Protein AF-A0A935MR66-F1 (afdb_monomer_lite)

pLDDT: mean 88.71, std 9.66, range [46.5, 97.19]

Radius of gyration: 17.12 Å; chains: 1; bounding box: 43×24×44 Å

Secondary structure (DSSP, 8-state):
---HHHHHHHHHHHHHHHHHHHHHHS-TTTTTSS----HHHHHHSSPPHHHHHHHHHHHHHTT-HHHHHHH-TTHHHHHHHHHHHHHHHHHHHHHHHHT-

Foldseek 3Di:
DDPPPLVVLVVVLVVVVVVLVVLVVDDLCNLVDDDPPDPCCVVVVDDDQVSLLVSLLSCVSVVNNVSSCVSHVCNVVVVVVCCVVVVVVNVVSVVVNVVD

Sequence (100 aa):
MIKKPYVFSTIKLAGFSILIITLMLLPADFFDTGTPICLFTRLSGYSCYGCGMTRAIMHLLHFNFSTAWNFNKLSFIVFPLLVYVFGSWFFKELKLIRSN

Structure (mmCIF, N/CA/C/O backbone):
data_AF-A0A935MR66-F1
#
_entry.id   AF-A0A935MR66-F1
#
loop_
_atom_site.group_PDB
_atom_site.id
_atom_site.type_symbol
_atom_site.label_atom_id
_atom_site.label_alt_id
_atom_site.label_comp_id
_atom_site.label_asym_id
_atom_site.label_entity_id
_atom_site.label_seq_id
_atom_site.pdbx_PDB_ins_code
_atom_site.Cartn_x
_atom_site.Cartn_y
_atom_site.Cartn_z
_atom_site.occupancy
_atom_site.B_iso_or_equiv
_atom_site.auth_seq_id
_atom_site.auth_comp_id
_atom_site.auth_asym_id
_atom_site.auth_atom_id
_atom_site.pdbx_PDB_model_num
ATOM 1 N N . MET A 1 1 ? -21.922 12.689 30.089 1.00 46.50 1 MET A N 1
ATOM 2 C CA . MET A 1 1 ? -21.150 11.425 30.068 1.00 46.50 1 MET A CA 1
ATOM 3 C C . MET A 1 1 ? -20.660 11.178 28.652 1.00 46.50 1 MET A C 1
ATOM 5 O O . MET A 1 1 ? -21.479 11.043 27.753 1.00 46.50 1 MET A O 1
ATOM 9 N N . ILE A 1 2 ? -19.349 11.243 28.415 1.00 54.53 2 ILE A N 1
ATOM 10 C CA . ILE A 1 2 ? -18.813 11.284 27.053 1.00 54.53 2 ILE A CA 1
ATOM 11 C C . ILE A 1 2 ? -18.634 9.859 26.523 1.00 54.53 2 ILE A C 1
ATOM 13 O O . ILE A 1 2 ? -17.704 9.155 26.901 1.00 54.53 2 ILE A O 1
ATOM 17 N N . LYS A 1 3 ? -19.502 9.491 25.586 1.00 56.53 3 LYS A N 1
ATOM 18 C CA . LYS A 1 3 ? -19.493 8.320 24.693 1.00 56.53 3 LYS A CA 1
ATOM 19 C C . LYS A 1 3 ? -18.264 8.285 23.729 1.00 56.53 3 LYS A C 1
ATOM 21 O O . LYS A 1 3 ? -18.320 7.807 22.603 1.00 56.53 3 LYS A O 1
ATOM 26 N N . LYS A 1 4 ? -17.127 8.831 24.179 1.00 60.38 4 LYS A N 1
ATOM 27 C CA . LYS A 1 4 ? -15.912 9.192 23.422 1.00 60.38 4 LYS A CA 1
ATOM 28 C C . LYS A 1 4 ? -15.220 8.045 22.652 1.00 60.38 4 LYS A C 1
ATOM 30 O O . LYS A 1 4 ? -14.714 8.338 21.569 1.00 60.38 4 LYS A O 1
ATOM 35 N N . PRO A 1 5 ? -15.170 6.781 23.129 1.00 71.19 5 PRO A N 1
ATOM 36 C CA . PRO A 1 5 ? -14.378 5.756 22.445 1.00 71.19 5 PRO A CA 1
ATOM 37 C C . PRO A 1 5 ? -15.002 5.262 21.127 1.00 71.19 5 PRO A C 1
ATOM 39 O O . PRO A 1 5 ? -14.260 5.061 20.165 1.00 71.19 5 PRO A O 1
ATOM 42 N N . TYR A 1 6 ? -16.333 5.126 21.011 1.00 82.00 6 TYR A N 1
ATOM 43 C CA . TYR A 1 6 ? -16.926 4.660 19.744 1.00 82.00 6 TYR A CA 1
ATOM 44 C C . TYR A 1 6 ? -16.926 5.744 18.663 1.00 82.00 6 TYR A C 1
ATOM 46 O O . TYR A 1 6 ? -16.711 5.419 17.505 1.00 82.00 6 TYR A O 1
ATOM 54 N N . VAL A 1 7 ? -17.102 7.028 19.015 1.00 84.06 7 VAL A N 1
ATOM 55 C CA . VAL A 1 7 ? -17.080 8.127 18.027 1.00 84.06 7 VAL A CA 1
ATOM 56 C C . VAL A 1 7 ? -15.726 8.168 17.317 1.00 84.06 7 VAL A C 1
ATOM 58 O O . VAL A 1 7 ? -15.664 8.256 16.093 1.00 84.06 7 VAL A O 1
ATOM 61 N N . PHE A 1 8 ? -14.635 8.031 18.076 1.00 87.50 8 PHE A N 1
ATOM 62 C CA . PHE A 1 8 ? -13.291 7.956 17.510 1.00 87.50 8 PHE A CA 1
ATOM 63 C C . PHE A 1 8 ? -13.100 6.703 16.642 1.00 87.50 8 PHE A C 1
ATOM 65 O O . PHE A 1 8 ? -12.517 6.789 15.564 1.00 87.50 8 PHE A O 1
ATOM 72 N N . SER A 1 9 ? -13.643 5.560 17.070 1.00 89.00 9 SER A N 1
ATOM 73 C CA . SER A 1 9 ? -13.607 4.300 16.309 1.00 89.00 9 SER A CA 1
ATOM 74 C C . SER A 1 9 ? -14.333 4.431 14.961 1.00 89.00 9 SER A C 1
ATOM 76 O O . SER A 1 9 ? -13.793 4.042 13.925 1.00 89.00 9 SER A O 1
ATOM 78 N N . THR A 1 10 ? -15.506 5.073 14.937 1.00 88.38 10 THR A N 1
ATOM 79 C CA . THR A 1 10 ? -16.266 5.343 13.706 1.00 88.38 10 THR A CA 1
ATOM 80 C C . THR A 1 10 ? -15.488 6.236 12.743 1.00 88.38 10 THR A C 1
ATOM 82 O O . THR A 1 10 ? -15.439 5.943 11.550 1.00 88.38 10 THR A O 1
ATOM 85 N N . ILE A 1 11 ? -14.833 7.292 13.241 1.00 92.62 11 ILE A N 1
ATOM 86 C CA . ILE A 1 11 ? -14.014 8.187 12.407 1.00 92.62 11 ILE A CA 1
ATOM 87 C C . ILE A 1 11 ? -12.855 7.420 11.758 1.00 92.62 11 ILE A C 1
ATOM 89 O O . ILE A 1 11 ? -12.618 7.578 10.560 1.00 92.62 11 ILE A O 1
ATOM 93 N N . LYS A 1 12 ? -12.157 6.557 12.509 1.00 92.00 12 LYS A N 1
ATOM 94 C CA . LYS A 1 12 ? -11.070 5.739 11.948 1.00 92.00 12 LYS A CA 1
ATOM 95 C C . LYS A 1 12 ? -11.565 4.800 10.848 1.00 92.00 12 LYS A C 1
ATOM 97 O O . LYS A 1 12 ? -10.929 4.709 9.801 1.00 92.00 12 LYS A O 1
ATOM 102 N N . LEU A 1 13 ? -12.685 4.108 11.077 1.00 92.56 13 LEU A N 1
ATOM 103 C CA . LEU A 1 13 ? -13.270 3.201 10.088 1.00 92.56 13 LEU A CA 1
ATOM 104 C C . LEU A 1 13 ? -13.717 3.943 8.826 1.00 92.56 13 LEU A C 1
ATOM 106 O O . LEU A 1 13 ? -13.462 3.467 7.719 1.00 92.56 13 LEU A O 1
ATOM 110 N N . ALA A 1 14 ? -14.338 5.114 8.986 1.00 94.06 14 ALA A N 1
ATOM 111 C CA . ALA A 1 14 ? -14.722 5.967 7.868 1.00 94.06 14 ALA A CA 1
ATOM 112 C C . ALA A 1 14 ? -13.488 6.404 7.066 1.00 94.06 14 ALA A C 1
ATOM 114 O O . ALA A 1 14 ? -13.455 6.216 5.855 1.00 94.06 14 ALA A O 1
ATOM 115 N N . GLY A 1 15 ? -12.440 6.894 7.737 1.00 94.88 15 GLY A N 1
ATOM 116 C CA . GLY A 1 15 ? -11.190 7.295 7.088 1.00 94.88 15 GLY A CA 1
ATOM 117 C C . GLY A 1 15 ? -10.511 6.150 6.332 1.00 94.88 15 GLY A C 1
ATOM 118 O O . GLY A 1 15 ? -10.118 6.324 5.181 1.00 94.88 15 GLY A O 1
ATOM 119 N N . PHE A 1 16 ? -10.430 4.961 6.937 1.00 94.06 16 PHE A N 1
ATOM 120 C CA . PHE A 1 16 ? -9.862 3.780 6.282 1.00 94.06 16 PHE A CA 1
ATOM 121 C C . PHE A 1 16 ? -10.678 3.353 5.053 1.00 94.06 16 PHE A C 1
ATOM 123 O O . PHE A 1 16 ? -10.113 3.077 3.999 1.00 94.06 16 PHE A O 1
ATOM 130 N N . SER A 1 17 ? -12.008 3.357 5.160 1.00 93.94 17 SER A N 1
ATOM 131 C CA . SER A 1 17 ? -12.892 3.000 4.044 1.00 93.94 17 SER A CA 1
ATOM 132 C C . SER A 1 17 ? -12.776 4.002 2.894 1.00 93.94 17 SER A C 1
ATOM 134 O O . SER A 1 17 ? -12.638 3.597 1.744 1.00 93.94 17 SER A O 1
ATOM 136 N N . ILE A 1 18 ? -12.755 5.305 3.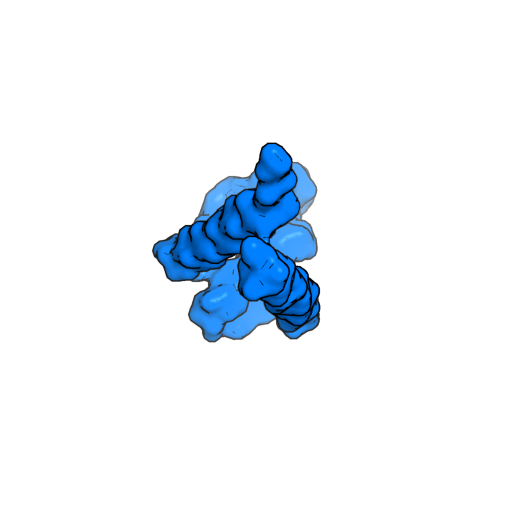200 1.00 96.50 18 ILE A N 1
ATOM 137 C CA . ILE A 1 18 ? -12.560 6.372 2.207 1.00 96.50 18 ILE A CA 1
ATOM 138 C C . ILE A 1 18 ? -11.216 6.203 1.496 1.00 96.50 18 ILE A C 1
ATOM 140 O O . ILE A 1 18 ? -11.161 6.326 0.274 1.00 96.50 18 ILE A O 1
ATOM 144 N N . LEU A 1 19 ? -10.146 5.884 2.231 1.00 94.44 19 LEU A N 1
ATOM 145 C CA . LEU A 1 19 ? -8.827 5.638 1.650 1.00 94.44 19 LEU A CA 1
ATOM 146 C C . LEU A 1 19 ? -8.856 4.473 0.651 1.00 94.44 19 LEU A C 1
ATOM 148 O O . LEU A 1 19 ? -8.394 4.637 -0.474 1.00 94.44 19 LEU A O 1
ATOM 152 N N . ILE A 1 20 ? -9.417 3.322 1.032 1.00 93.62 20 ILE A N 1
ATOM 153 C CA . ILE A 1 20 ? -9.494 2.145 0.151 1.00 93.62 20 ILE A CA 1
ATOM 154 C C . ILE A 1 20 ? -10.351 2.430 -1.085 1.00 93.62 20 ILE A C 1
ATOM 156 O O . ILE A 1 20 ? -9.936 2.109 -2.195 1.00 93.62 20 ILE A O 1
ATOM 160 N N . ILE A 1 21 ? -11.507 3.075 -0.911 1.00 95.38 21 ILE A N 1
ATOM 161 C CA . ILE A 1 21 ? -12.384 3.458 -2.026 1.00 95.38 21 ILE A CA 1
ATOM 162 C C . ILE A 1 21 ? -11.651 4.407 -2.973 1.00 95.38 21 ILE A C 1
ATOM 164 O O . ILE A 1 21 ? -11.672 4.202 -4.180 1.00 95.38 21 ILE A O 1
ATOM 168 N N . THR A 1 22 ? -10.961 5.411 -2.434 1.00 95.81 22 THR A N 1
ATOM 169 C CA . THR A 1 22 ? -10.172 6.351 -3.239 1.00 95.81 22 THR A CA 1
ATOM 170 C C . THR A 1 22 ? -9.118 5.602 -4.049 1.00 95.81 22 THR A C 1
ATOM 172 O O . THR A 1 22 ? -9.044 5.785 -5.257 1.00 95.81 22 THR A O 1
ATOM 175 N N . LEU A 1 23 ? -8.358 4.699 -3.422 1.00 94.81 23 LEU A N 1
ATOM 176 C CA . LEU A 1 23 ? -7.349 3.897 -4.118 1.00 94.81 23 LEU A CA 1
ATOM 177 C C . LEU A 1 23 ? -7.940 2.970 -5.188 1.00 94.81 23 LEU A C 1
ATOM 179 O O . LEU A 1 23 ? -7.280 2.752 -6.191 1.00 94.81 23 LEU A O 1
ATOM 183 N N . MET A 1 24 ? -9.158 2.453 -5.008 1.00 93.88 24 MET A N 1
ATOM 184 C CA . MET A 1 24 ? -9.852 1.666 -6.039 1.00 93.88 24 MET A CA 1
ATOM 185 C C . MET A 1 24 ? -10.424 2.512 -7.184 1.00 93.88 24 MET A C 1
ATOM 187 O O . MET A 1 24 ? -10.637 1.993 -8.274 1.00 93.88 24 MET A O 1
ATOM 191 N N . LEU A 1 25 ? -10.727 3.790 -6.941 1.00 96.06 25 LEU A N 1
ATOM 192 C CA . LEU A 1 25 ? -11.196 4.713 -7.978 1.00 96.06 25 LEU A CA 1
ATOM 193 C C . LEU A 1 25 ? -10.044 5.265 -8.822 1.00 96.06 25 LEU A C 1
ATOM 195 O O . LEU A 1 25 ? -10.248 5.626 -9.981 1.00 96.06 25 LEU A O 1
ATOM 199 N N . LEU A 1 26 ? -8.848 5.366 -8.240 1.00 94.88 26 LEU A N 1
ATOM 200 C CA . LEU A 1 26 ? -7.646 5.730 -8.977 1.00 94.88 26 LEU A CA 1
ATOM 201 C C . LEU A 1 26 ? -7.243 4.588 -9.923 1.00 94.88 26 LEU A C 1
ATOM 203 O O . LEU A 1 26 ? -7.334 3.426 -9.542 1.00 94.88 26 LEU A O 1
ATOM 207 N N . PRO A 1 27 ? -6.744 4.893 -11.131 1.00 93.31 27 PRO A N 1
ATOM 208 C CA . PRO A 1 27 ? -6.318 3.861 -12.063 1.00 93.31 27 PRO A CA 1
ATOM 209 C C . PRO A 1 27 ? -5.076 3.119 -11.542 1.00 93.31 27 PRO A C 1
ATOM 211 O O . PRO A 1 27 ? -4.244 3.686 -10.828 1.00 93.31 27 PRO A O 1
ATOM 214 N N . ALA A 1 28 ? -4.936 1.843 -11.911 1.00 92.50 28 ALA A N 1
ATOM 215 C CA . ALA A 1 28 ? -3.883 0.958 -11.402 1.00 92.50 28 ALA A CA 1
ATOM 216 C C . ALA A 1 28 ? -2.455 1.479 -11.659 1.00 92.50 28 ALA A C 1
ATOM 218 O O . ALA A 1 28 ? -1.554 1.247 -10.856 1.00 92.50 28 ALA A O 1
ATOM 219 N N . ASP A 1 29 ? -2.259 2.205 -12.759 1.00 91.69 29 ASP A N 1
ATOM 220 C CA . ASP A 1 29 ? -0.991 2.773 -13.219 1.00 91.69 29 ASP A CA 1
ATOM 221 C C . ASP A 1 29 ? -0.736 4.207 -12.718 1.00 91.69 29 ASP A C 1
ATOM 223 O O . ASP A 1 29 ? 0.292 4.807 -13.045 1.00 91.69 29 ASP A O 1
ATOM 227 N N . PHE A 1 30 ? -1.616 4.761 -11.874 1.00 90.44 30 PHE A N 1
ATOM 228 C CA . PHE A 1 30 ? -1.501 6.137 -11.374 1.00 90.44 30 PHE A CA 1
ATOM 229 C C . PHE A 1 30 ? -0.136 6.435 -10.736 1.00 90.44 30 PHE A C 1
ATOM 231 O O . PHE A 1 30 ? 0.408 7.524 -10.898 1.00 90.44 30 PHE A O 1
ATOM 238 N N . PHE A 1 31 ? 0.435 5.464 -10.015 1.00 88.00 31 PHE A N 1
ATOM 239 C CA . PHE A 1 31 ? 1.736 5.611 -9.353 1.00 88.00 31 PHE A CA 1
ATOM 240 C C . PHE A 1 31 ? 2.925 5.158 -10.210 1.00 88.00 31 PHE A C 1
ATOM 242 O O . PHE A 1 31 ? 4.078 5.324 -9.787 1.00 88.00 31 PHE A O 1
ATOM 249 N N . ASP A 1 32 ? 2.677 4.576 -11.384 1.00 87.62 32 ASP A N 1
ATOM 250 C CA . ASP A 1 32 ? 3.728 4.102 -12.288 1.00 87.62 32 ASP A CA 1
ATOM 251 C C . ASP A 1 32 ? 4.394 5.280 -12.992 1.00 87.62 32 ASP A C 1
ATOM 253 O O . ASP A 1 32 ? 5.621 5.315 -13.146 1.00 87.62 32 ASP A O 1
ATOM 257 N N . THR A 1 33 ? 3.582 6.277 -13.340 1.00 78.75 33 THR A N 1
ATOM 258 C CA . THR A 1 33 ? 4.016 7.525 -13.958 1.00 78.75 33 THR A CA 1
ATOM 259 C C . THR A 1 33 ? 4.233 8.611 -12.901 1.00 78.75 33 THR A C 1
ATOM 261 O O . THR A 1 33 ? 3.585 8.643 -11.858 1.00 78.75 33 THR A O 1
ATOM 264 N N . GLY A 1 34 ? 5.209 9.490 -13.134 1.00 74.56 34 GLY A N 1
ATOM 265 C CA . GLY A 1 34 ? 5.517 10.606 -12.237 1.00 74.56 34 GLY A CA 1
ATOM 266 C C . GLY A 1 34 ? 6.923 10.570 -11.646 1.00 74.56 34 GLY A C 1
ATOM 267 O O . GLY A 1 34 ? 7.592 9.536 -11.577 1.00 74.56 34 GLY A O 1
ATOM 268 N N . THR A 1 35 ? 7.395 11.744 -11.225 1.00 72.06 35 THR A N 1
ATOM 269 C CA . THR A 1 35 ? 8.719 11.882 -10.617 1.00 72.06 35 THR A CA 1
ATOM 270 C C . THR A 1 35 ? 8.749 11.154 -9.275 1.00 72.06 35 THR A C 1
ATOM 272 O O . THR A 1 35 ? 7.918 11.463 -8.413 1.00 72.06 35 THR A O 1
ATOM 275 N N . PRO A 1 36 ? 9.703 10.234 -9.045 1.00 74.19 36 PRO A N 1
ATOM 276 C CA . PRO A 1 36 ? 9.778 9.519 -7.785 1.00 74.19 36 PRO A CA 1
ATOM 277 C C . PRO A 1 36 ? 9.992 10.514 -6.642 1.00 74.19 36 PRO A C 1
ATOM 279 O O . PRO A 1 36 ? 10.968 11.267 -6.608 1.00 74.19 36 PRO A O 1
ATOM 282 N N . ILE A 1 37 ? 9.062 10.516 -5.686 1.00 78.75 37 ILE A N 1
ATOM 283 C CA . ILE A 1 37 ? 9.149 11.364 -4.489 1.00 78.75 37 ILE A CA 1
ATOM 284 C C . ILE A 1 37 ? 10.357 10.938 -3.637 1.00 78.75 37 ILE A C 1
ATOM 286 O O . ILE A 1 37 ? 10.979 11.766 -2.977 1.00 78.75 37 ILE A O 1
ATOM 290 N N . CYS A 1 38 ? 10.740 9.659 -3.702 1.00 82.88 38 CYS A N 1
ATOM 291 C CA . CYS A 1 38 ? 11.860 9.107 -2.953 1.00 82.88 38 CYS A CA 1
ATOM 292 C C . CYS A 1 38 ? 13.215 9.653 -3.417 1.00 82.88 38 CYS A C 1
ATOM 294 O O . CYS A 1 38 ? 13.631 9.459 -4.561 1.00 82.88 38 CYS A O 1
ATOM 296 N N . LEU A 1 39 ? 13.940 10.255 -2.471 1.00 84.69 39 LEU A N 1
ATOM 297 C CA . LEU A 1 39 ? 15.273 10.812 -2.679 1.00 84.69 39 LEU A CA 1
ATOM 298 C C . LEU A 1 39 ? 16.277 9.763 -3.180 1.00 84.69 39 LEU A C 1
ATOM 300 O O . LEU A 1 39 ? 17.076 10.068 -4.057 1.00 84.69 39 LEU A O 1
ATOM 304 N N . PHE A 1 40 ? 16.196 8.520 -2.691 1.00 84.44 40 PHE A N 1
ATOM 305 C CA . PHE A 1 40 ? 17.078 7.437 -3.135 1.00 84.44 40 PHE A CA 1
ATOM 306 C C . PHE A 1 40 ? 16.969 7.206 -4.640 1.00 84.44 40 PHE A C 1
ATOM 308 O O . PHE A 1 40 ? 17.985 7.158 -5.325 1.00 84.44 40 PHE A O 1
ATOM 315 N N . THR A 1 41 ? 15.751 7.101 -5.173 1.00 82.81 41 THR A N 1
ATOM 316 C CA . THR A 1 41 ? 15.556 6.880 -6.610 1.00 82.81 41 THR A CA 1
ATOM 317 C C . THR A 1 41 ? 15.963 8.105 -7.421 1.00 82.81 41 THR A C 1
ATOM 319 O O . THR A 1 41 ? 16.506 7.941 -8.506 1.00 82.81 41 THR A O 1
ATOM 322 N N . ARG A 1 42 ? 15.805 9.325 -6.885 1.00 84.25 42 ARG A N 1
ATOM 323 C CA . ARG A 1 42 ? 16.315 10.531 -7.559 1.00 84.25 42 ARG A CA 1
ATOM 324 C C . ARG A 1 42 ? 17.840 10.600 -7.619 1.00 84.25 42 ARG A C 1
ATOM 326 O O . ARG A 1 42 ? 18.370 11.029 -8.633 1.00 84.25 42 ARG A O 1
ATOM 333 N N . LEU A 1 43 ? 18.528 10.217 -6.543 1.00 86.38 43 LEU A N 1
ATOM 334 C CA . LEU A 1 43 ? 19.989 10.299 -6.455 1.00 86.38 43 LEU A CA 1
ATOM 335 C C . LEU A 1 43 ? 20.684 9.125 -7.147 1.00 86.38 43 LEU A C 1
ATOM 337 O O . LEU A 1 43 ? 21.692 9.314 -7.815 1.0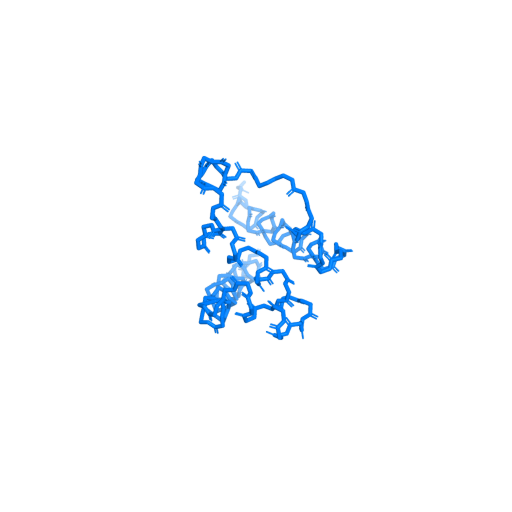0 86.38 43 LEU A O 1
ATOM 341 N N . SER A 1 44 ? 20.162 7.911 -6.972 1.00 84.56 44 SER A N 1
ATOM 342 C CA . SER A 1 44 ? 20.788 6.687 -7.481 1.00 84.56 44 SER A CA 1
ATOM 343 C C . SER A 1 44 ? 20.299 6.277 -8.871 1.00 84.56 44 SER A C 1
ATOM 345 O O . SER A 1 44 ? 20.954 5.475 -9.524 1.00 84.56 44 SER A O 1
ATOM 347 N N . GLY A 1 45 ? 19.131 6.761 -9.307 1.00 78.50 45 GLY A N 1
ATOM 348 C CA . GLY A 1 45 ? 18.456 6.289 -10.520 1.00 78.50 45 GLY A CA 1
ATOM 349 C C . GLY A 1 45 ? 17.786 4.915 -10.379 1.00 78.50 45 GLY A C 1
ATOM 350 O O . GLY A 1 45 ? 17.029 4.517 -11.261 1.00 78.50 45 GLY A O 1
ATOM 351 N N . TYR A 1 46 ? 17.998 4.201 -9.268 1.00 78.19 46 TYR A N 1
ATOM 352 C CA . TYR A 1 46 ? 17.416 2.881 -9.032 1.00 78.19 46 TYR A CA 1
ATOM 353 C C . TYR A 1 46 ? 16.109 2.973 -8.240 1.00 78.19 46 TYR A C 1
ATOM 355 O O . TYR A 1 46 ? 15.987 3.702 -7.248 1.00 78.19 46 TYR A O 1
ATOM 363 N N . SER A 1 47 ? 15.105 2.197 -8.645 1.00 71.62 47 SER A N 1
ATOM 364 C CA . SER A 1 47 ? 13.856 2.050 -7.897 1.00 71.62 47 SER A CA 1
ATOM 365 C C . SER A 1 47 ? 14.129 1.398 -6.539 1.00 71.62 47 SER A C 1
ATOM 367 O O . SER A 1 47 ? 14.577 0.254 -6.475 1.00 71.62 47 SER A O 1
ATOM 369 N N . CYS A 1 48 ? 13.861 2.117 -5.442 1.00 81.12 48 CYS A N 1
ATOM 370 C CA . CYS A 1 48 ? 14.008 1.541 -4.108 1.00 81.12 48 CYS A CA 1
ATOM 371 C C . CYS A 1 48 ? 12.900 0.516 -3.832 1.00 81.12 48 CYS A C 1
ATOM 373 O O . CYS A 1 48 ? 11.783 0.629 -4.350 1.00 81.12 48 CYS A O 1
ATOM 375 N N . TYR A 1 49 ? 13.182 -0.446 -2.949 1.00 80.25 49 TYR A N 1
ATOM 376 C CA . TYR A 1 49 ? 12.216 -1.480 -2.562 1.00 80.25 49 TYR A CA 1
ATOM 377 C C . TYR A 1 49 ? 10.896 -0.901 -2.036 1.00 80.25 49 TYR A C 1
ATOM 379 O O . TYR A 1 49 ? 9.843 -1.484 -2.281 1.00 80.25 49 TYR A O 1
ATOM 387 N N . GLY A 1 50 ? 10.935 0.264 -1.377 1.00 81.88 50 GLY A N 1
ATOM 388 C CA . GLY A 1 50 ? 9.739 0.961 -0.895 1.00 81.88 50 GLY A CA 1
ATOM 389 C C . GLY A 1 50 ? 8.865 1.519 -2.023 1.00 81.88 50 GLY A C 1
ATOM 390 O O . GLY A 1 50 ? 7.670 1.247 -2.059 1.00 81.88 50 GLY A O 1
ATOM 391 N N . CYS A 1 51 ? 9.445 2.237 -2.991 1.00 82.19 51 CYS A N 1
ATOM 392 C CA . CYS A 1 51 ? 8.685 2.788 -4.123 1.00 82.19 51 CYS A CA 1
ATOM 393 C C . CYS A 1 51 ? 8.095 1.686 -5.005 1.00 82.19 51 CYS A C 1
ATOM 395 O O . CYS A 1 51 ? 6.940 1.781 -5.418 1.00 82.19 51 CYS A O 1
ATOM 397 N N . GLY A 1 52 ? 8.868 0.621 -5.252 1.00 88.88 52 GLY A N 1
ATOM 398 C CA . GLY A 1 52 ? 8.377 -0.555 -5.970 1.00 88.88 52 GLY A CA 1
ATOM 399 C C . GLY A 1 52 ? 7.251 -1.268 -5.217 1.00 88.88 52 GLY A C 1
ATOM 400 O O . GLY A 1 52 ? 6.306 -1.741 -5.838 1.00 88.88 52 GLY A O 1
ATOM 401 N N . MET A 1 53 ? 7.300 -1.299 -3.880 1.00 92.25 53 MET A N 1
ATOM 402 C CA . MET A 1 53 ? 6.248 -1.901 -3.056 1.00 92.25 53 MET A CA 1
ATOM 403 C C . MET A 1 53 ? 4.920 -1.149 -3.166 1.00 92.25 53 MET A C 1
ATOM 405 O O . MET A 1 53 ? 3.891 -1.795 -3.333 1.00 92.25 53 MET A O 1
ATOM 409 N N . THR A 1 54 ? 4.926 0.187 -3.128 1.00 91.06 54 THR A N 1
ATOM 410 C CA . THR A 1 54 ? 3.694 0.983 -3.271 1.00 91.06 54 THR A CA 1
ATOM 411 C C . THR A 1 54 ? 3.014 0.733 -4.617 1.00 91.06 54 THR A C 1
ATOM 413 O O . THR A 1 54 ? 1.810 0.485 -4.654 1.00 91.06 54 THR A O 1
ATOM 416 N N . ARG A 1 55 ? 3.785 0.722 -5.714 1.00 92.19 55 ARG A N 1
ATOM 417 C CA . ARG A 1 55 ? 3.270 0.400 -7.057 1.00 92.19 55 ARG A CA 1
ATOM 418 C C . ARG A 1 55 ? 2.737 -1.024 -7.123 1.00 92.19 55 ARG A C 1
ATOM 420 O O . ARG A 1 55 ? 1.625 -1.249 -7.584 1.00 92.19 55 ARG A O 1
ATOM 427 N N . ALA A 1 56 ? 3.493 -1.982 -6.592 1.00 94.88 56 ALA A N 1
ATOM 428 C CA . ALA A 1 56 ? 3.069 -3.372 -6.576 1.00 94.88 56 ALA A CA 1
ATOM 429 C C . ALA A 1 56 ? 1.765 -3.575 -5.786 1.00 94.88 56 ALA A C 1
ATOM 431 O O . ALA A 1 56 ? 0.876 -4.268 -6.265 1.00 94.88 56 ALA A O 1
ATOM 432 N N . ILE A 1 57 ? 1.605 -2.932 -4.623 1.00 95.56 57 ILE A N 1
ATOM 433 C CA . ILE A 1 57 ? 0.360 -2.987 -3.841 1.00 95.56 57 ILE A CA 1
ATOM 434 C C . ILE A 1 57 ? -0.807 -2.359 -4.615 1.00 95.56 57 ILE A C 1
ATOM 436 O O . ILE A 1 57 ? -1.891 -2.934 -4.609 1.00 95.56 57 ILE A O 1
ATOM 440 N N . MET A 1 58 ? -0.601 -1.234 -5.311 1.00 95.62 58 MET A N 1
ATOM 441 C CA . MET A 1 58 ? -1.639 -0.627 -6.158 1.00 95.62 58 MET A CA 1
ATOM 442 C C . MET A 1 58 ? -2.110 -1.588 -7.257 1.00 95.62 58 MET A C 1
ATOM 444 O O . MET A 1 58 ? -3.312 -1.767 -7.448 1.00 95.62 58 MET A O 1
ATOM 448 N N . HIS A 1 59 ? -1.175 -2.265 -7.929 1.00 96.50 59 HIS A N 1
ATOM 449 C CA . HIS A 1 59 ? -1.496 -3.283 -8.933 1.00 96.50 59 HIS A CA 1
ATOM 450 C C . HIS A 1 59 ? -2.177 -4.513 -8.323 1.00 96.50 59 HIS A C 1
ATOM 452 O O . HIS A 1 59 ? -3.129 -5.023 -8.907 1.00 96.50 59 HIS A O 1
ATOM 458 N N . LEU A 1 60 ? -1.770 -4.958 -7.128 1.00 97.12 60 LEU A N 1
ATOM 459 C CA . LEU A 1 60 ? -2.448 -6.047 -6.411 1.00 97.12 60 LEU A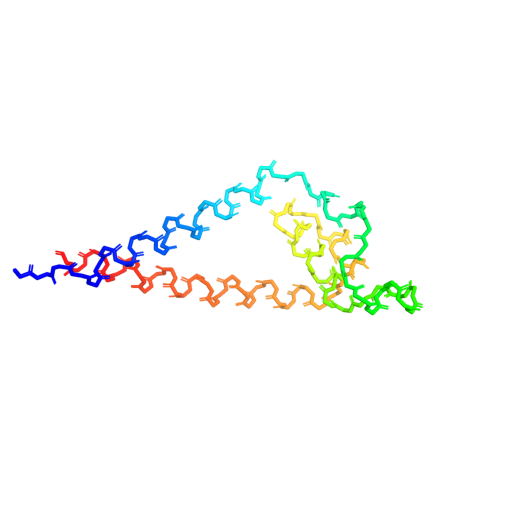 CA 1
ATOM 460 C C . LEU A 1 60 ? -3.883 -5.683 -6.012 1.00 97.12 60 LEU A C 1
ATOM 462 O O . LEU A 1 60 ? -4.766 -6.529 -6.133 1.00 97.12 60 LEU A O 1
ATOM 466 N N . LEU A 1 61 ? -4.138 -4.436 -5.596 1.00 95.81 61 LEU A N 1
ATOM 467 C CA . LEU A 1 61 ? -5.492 -3.938 -5.314 1.00 95.81 61 LEU A CA 1
ATOM 468 C C . LEU A 1 61 ? -6.403 -3.984 -6.551 1.00 95.81 61 LEU A C 1
ATOM 470 O O . LEU A 1 61 ? -7.607 -4.171 -6.408 1.00 95.81 61 LEU A O 1
ATOM 474 N N . HIS A 1 62 ? -5.821 -3.865 -7.747 1.00 96.69 62 HIS A N 1
ATOM 475 C CA . HIS A 1 62 ? -6.507 -3.953 -9.039 1.00 96.69 62 HIS A CA 1
ATOM 476 C C . HIS A 1 62 ? -6.434 -5.346 -9.680 1.00 96.69 62 HIS A C 1
ATOM 478 O O . HIS A 1 62 ? -6.767 -5.504 -10.853 1.00 96.69 62 HIS A O 1
ATOM 484 N N . PHE A 1 63 ? -5.990 -6.363 -8.935 1.00 96.00 63 PHE A N 1
ATOM 485 C CA . PHE A 1 63 ? -5.845 -7.743 -9.410 1.00 96.00 63 PHE A CA 1
ATOM 486 C C . PHE A 1 63 ? -4.858 -7.925 -10.581 1.00 96.00 63 PHE A C 1
ATOM 488 O O . PHE A 1 63 ? -4.887 -8.938 -11.281 1.00 96.00 63 PHE A O 1
ATOM 495 N N . ASN A 1 64 ? -3.930 -6.985 -10.777 1.00 96.25 64 ASN A N 1
ATOM 496 C CA . ASN A 1 64 ? -2.862 -7.085 -11.767 1.00 96.25 64 ASN A CA 1
ATOM 497 C C . ASN A 1 64 ? -1.599 -7.724 -11.165 1.00 96.25 64 ASN A C 1
ATOM 499 O O . ASN A 1 64 ? -0.613 -7.065 -10.825 1.00 96.25 64 ASN A O 1
ATOM 503 N N . PHE A 1 65 ? -1.627 -9.048 -11.032 1.00 96.19 65 PHE A N 1
ATOM 504 C CA . PHE A 1 65 ? -0.550 -9.813 -10.397 1.00 96.19 65 PHE A CA 1
ATOM 505 C C . PHE A 1 65 ? 0.770 -9.776 -11.179 1.00 96.19 65 PHE A C 1
ATOM 507 O O . PHE A 1 65 ? 1.839 -9.691 -10.577 1.00 96.19 65 PHE A O 1
ATOM 514 N N . SER A 1 66 ? 0.710 -9.818 -12.514 1.00 96.50 66 SER A N 1
ATOM 515 C CA . SER A 1 66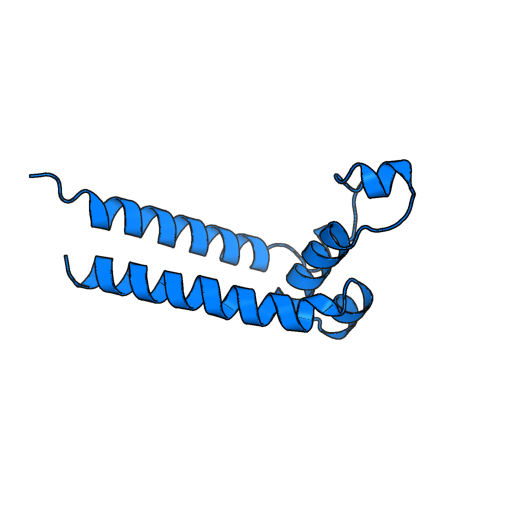 ? 1.912 -9.840 -13.359 1.00 96.50 66 SER A CA 1
ATOM 516 C C . SER A 1 66 ? 2.723 -8.554 -13.193 1.00 96.50 66 SER A C 1
ATOM 518 O O . SER A 1 66 ? 3.913 -8.590 -12.872 1.00 96.50 66 SER A O 1
ATOM 520 N N . THR A 1 67 ? 2.060 -7.399 -13.306 1.00 94.25 67 THR A N 1
ATOM 521 C CA . THR A 1 67 ? 2.722 -6.105 -13.130 1.00 94.25 67 THR A CA 1
ATOM 522 C C . THR A 1 67 ? 3.200 -5.907 -11.691 1.00 94.25 67 THR A C 1
ATOM 524 O O . THR A 1 67 ? 4.325 -5.451 -11.478 1.00 94.25 67 THR A O 1
ATOM 527 N N . ALA A 1 68 ? 2.419 -6.334 -10.692 1.00 95.56 68 ALA A N 1
ATOM 528 C CA . ALA A 1 68 ? 2.844 -6.276 -9.294 1.00 95.56 68 ALA A CA 1
ATOM 529 C C . ALA A 1 68 ? 4.130 -7.075 -9.020 1.00 95.56 68 ALA A C 1
ATOM 531 O O . ALA A 1 68 ? 5.021 -6.600 -8.311 1.00 95.56 68 ALA A O 1
ATOM 532 N N . TRP A 1 69 ? 4.255 -8.268 -9.611 1.00 95.06 69 TRP A N 1
ATOM 533 C CA . TRP A 1 69 ? 5.436 -9.121 -9.460 1.00 95.06 69 TRP A CA 1
ATOM 534 C C . TRP A 1 69 ? 6.692 -8.468 -10.040 1.00 95.06 69 TRP A C 1
ATOM 536 O O . TRP A 1 69 ? 7.763 -8.532 -9.430 1.00 95.06 69 TRP A O 1
ATOM 546 N N . ASN A 1 70 ? 6.544 -7.800 -11.187 1.00 93.06 70 ASN A N 1
ATOM 547 C CA . ASN A 1 70 ? 7.631 -7.077 -11.843 1.00 93.06 70 ASN A CA 1
ATOM 548 C C . ASN A 1 70 ? 8.097 -5.863 -11.029 1.00 93.06 70 ASN A C 1
ATOM 550 O O . ASN A 1 70 ? 9.295 -5.596 -10.980 1.00 93.06 70 ASN A O 1
ATOM 554 N N . PHE A 1 71 ? 7.184 -5.160 -10.350 1.00 91.44 71 PHE A N 1
ATOM 555 C CA . PHE A 1 71 ? 7.555 -4.031 -9.494 1.00 91.44 71 PHE A CA 1
ATOM 556 C C . PHE A 1 71 ? 8.213 -4.458 -8.183 1.00 91.44 71 PHE A C 1
ATOM 558 O O . PHE A 1 71 ? 9.229 -3.880 -7.790 1.00 91.44 71 PHE A O 1
ATOM 565 N N . ASN A 1 72 ? 7.637 -5.434 -7.475 1.00 93.00 72 ASN A N 1
ATOM 566 C CA . ASN A 1 72 ? 8.225 -5.962 -6.250 1.00 93.00 72 ASN A CA 1
ATOM 567 C C . ASN A 1 72 ? 7.634 -7.332 -5.885 1.00 93.00 72 ASN A C 1
ATOM 569 O O . ASN A 1 72 ? 6.501 -7.419 -5.421 1.00 93.00 72 ASN A O 1
ATOM 573 N N . LYS A 1 73 ? 8.431 -8.400 -5.978 1.00 93.88 73 LYS A N 1
ATOM 574 C CA . LYS A 1 73 ? 8.015 -9.772 -5.619 1.00 93.88 73 LYS A CA 1
ATOM 575 C C . LYS A 1 73 ? 7.609 -9.920 -4.149 1.00 93.88 73 LYS A C 1
ATOM 577 O O . LYS A 1 73 ? 6.710 -10.693 -3.833 1.00 93.88 73 LYS A O 1
ATOM 582 N N . LEU A 1 74 ? 8.224 -9.148 -3.248 1.00 94.38 74 LEU A N 1
ATOM 583 C CA . LEU A 1 74 ? 7.909 -9.171 -1.815 1.00 94.38 74 LEU A CA 1
ATOM 584 C C . LEU A 1 74 ? 6.476 -8.685 -1.533 1.00 94.38 74 LEU A C 1
ATOM 586 O O . LEU A 1 74 ? 5.907 -9.021 -0.495 1.00 94.38 74 LEU A O 1
ATOM 590 N N . SER A 1 75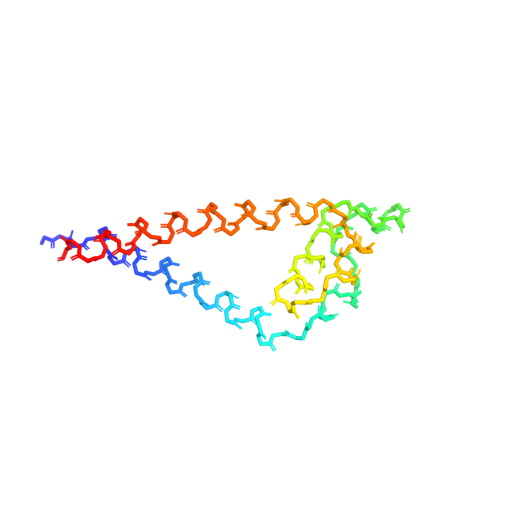 ? 5.863 -7.945 -2.466 1.00 95.56 75 SER A N 1
ATOM 591 C CA . SER A 1 75 ? 4.472 -7.492 -2.346 1.00 95.56 75 SER A CA 1
ATOM 592 C C . SER A 1 75 ? 3.483 -8.646 -2.170 1.00 95.56 75 SER A C 1
ATOM 594 O O . SER A 1 75 ? 2.506 -8.479 -1.453 1.00 95.56 75 SER A O 1
ATOM 596 N N . PHE A 1 76 ? 3.766 -9.836 -2.707 1.00 95.94 76 PHE A N 1
ATOM 597 C CA . PHE A 1 76 ? 2.902 -11.015 -2.570 1.00 95.94 76 PHE A CA 1
ATOM 598 C C . PHE A 1 76 ? 2.879 -11.595 -1.156 1.00 95.94 76 PHE A C 1
ATOM 600 O O . PHE A 1 76 ? 1.963 -12.335 -0.816 1.00 95.94 76 PHE A O 1
ATOM 607 N N . ILE A 1 77 ? 3.862 -11.252 -0.324 1.00 96.19 77 ILE A N 1
ATOM 608 C CA . ILE A 1 77 ? 3.889 -11.613 1.097 1.00 96.19 77 ILE A CA 1
ATOM 609 C C . ILE A 1 77 ? 3.358 -10.447 1.931 1.00 96.19 77 ILE A C 1
ATOM 611 O O . ILE A 1 77 ? 2.533 -10.630 2.826 1.00 96.19 77 ILE A O 1
ATOM 615 N N . VAL A 1 78 ? 3.804 -9.230 1.611 1.00 95.06 78 VAL A N 1
ATOM 616 C CA . VAL A 1 78 ? 3.434 -8.022 2.354 1.00 95.06 78 VAL A CA 1
ATOM 617 C C . VAL A 1 78 ? 1.948 -7.717 2.212 1.00 95.06 78 VAL A C 1
ATOM 619 O O . VAL A 1 78 ? 1.308 -7.398 3.206 1.00 95.06 78 VAL A O 1
ATOM 622 N N . PHE A 1 79 ? 1.370 -7.846 1.019 1.00 96.06 79 PHE A N 1
ATOM 623 C CA . PHE A 1 79 ? -0.032 -7.518 0.786 1.00 96.06 79 PHE A CA 1
ATOM 624 C C . PHE A 1 79 ? -0.993 -8.405 1.597 1.00 96.06 79 PHE A C 1
ATOM 626 O O . PHE A 1 79 ? -1.796 -7.837 2.338 1.00 96.06 79 PHE A O 1
ATOM 633 N N . PRO A 1 80 ? -0.891 -9.753 1.596 1.00 95.75 80 PRO A N 1
ATOM 634 C CA . PRO A 1 80 ? -1.696 -10.588 2.491 1.00 95.75 80 PRO A CA 1
ATOM 635 C C . PRO A 1 80 ? -1.505 -10.260 3.973 1.00 95.75 80 PRO A C 1
ATOM 637 O O . PRO A 1 80 ? -2.474 -10.259 4.731 1.00 95.75 80 PRO A O 1
ATOM 640 N N . LEU A 1 81 ? -0.278 -9.940 4.394 1.00 96.69 81 LEU A N 1
ATOM 641 C CA . LEU A 1 81 ? -0.003 -9.557 5.778 1.00 96.69 81 LEU A CA 1
ATOM 642 C C . LEU A 1 81 ? -0.678 -8.228 6.140 1.00 96.69 81 LEU A C 1
ATOM 644 O O . LEU A 1 81 ? -1.279 -8.124 7.208 1.00 96.69 81 LEU A O 1
ATOM 648 N N . LEU A 1 82 ? -0.646 -7.235 5.246 1.00 94.62 82 LEU A N 1
ATOM 649 C CA . LEU A 1 82 ? -1.368 -5.975 5.422 1.00 94.62 82 LEU A CA 1
ATOM 650 C C . LEU A 1 82 ? -2.876 -6.218 5.500 1.00 94.62 82 LEU A C 1
ATOM 652 O O . LEU A 1 82 ? -3.518 -5.718 6.421 1.00 94.62 82 LEU A O 1
ATOM 656 N N . VAL A 1 83 ? -3.434 -7.029 4.596 1.00 95.38 83 VAL A N 1
ATOM 657 C CA . VAL A 1 83 ? -4.856 -7.408 4.621 1.00 95.38 83 VAL A CA 1
ATOM 658 C C . VAL A 1 83 ? -5.217 -8.078 5.947 1.00 95.38 83 VAL A C 1
ATOM 660 O O . VAL A 1 83 ? -6.230 -7.729 6.548 1.00 95.38 83 VAL A O 1
ATOM 663 N N . TYR A 1 84 ? -4.380 -8.985 6.453 1.00 97.19 84 TYR A N 1
ATOM 664 C CA . TYR A 1 84 ? -4.605 -9.643 7.738 1.00 97.19 84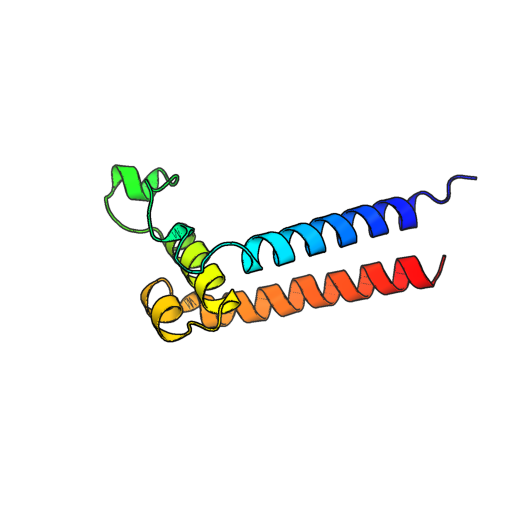 TYR A CA 1
ATOM 665 C C . TYR A 1 84 ? -4.558 -8.660 8.916 1.00 97.19 84 TYR A C 1
ATOM 667 O O . TYR A 1 84 ? -5.476 -8.630 9.738 1.00 97.19 84 TYR A O 1
ATOM 675 N N . VAL A 1 85 ? -3.519 -7.823 8.998 1.00 96.12 85 VAL A N 1
ATOM 676 C CA . VAL A 1 85 ? -3.350 -6.852 10.088 1.00 96.12 85 VAL A CA 1
ATOM 677 C C . VAL A 1 85 ? -4.496 -5.843 10.085 1.00 96.12 85 VAL A C 1
ATOM 679 O O . VAL A 1 85 ? -5.180 -5.701 11.102 1.00 96.12 85 VAL A O 1
ATOM 682 N N . PHE A 1 86 ? -4.765 -5.199 8.948 1.00 94.31 86 PHE A N 1
ATOM 683 C CA . PHE A 1 86 ? -5.841 -4.216 8.840 1.00 94.31 86 PHE A CA 1
ATOM 684 C C . PHE A 1 86 ? -7.221 -4.847 8.973 1.00 94.31 86 PHE A C 1
ATOM 686 O O . PHE A 1 86 ? -8.071 -4.270 9.643 1.00 94.31 86 PHE A O 1
ATOM 693 N N . GLY A 1 87 ? -7.439 -6.045 8.430 1.00 94.38 87 GLY A N 1
ATOM 694 C CA . GLY A 1 87 ? -8.680 -6.793 8.612 1.00 94.38 87 GLY A CA 1
ATOM 695 C C . GLY A 1 87 ? -8.932 -7.108 10.086 1.00 94.38 87 GLY A C 1
ATOM 696 O O . GLY A 1 87 ? -10.004 -6.816 10.612 1.00 94.38 87 GLY A O 1
ATOM 697 N N . SER A 1 88 ? -7.924 -7.621 10.798 1.00 95.06 88 SER A N 1
ATOM 698 C CA . SER A 1 88 ? -8.039 -7.921 12.231 1.00 95.06 88 SER A CA 1
ATOM 699 C C . SER A 1 88 ? -8.329 -6.671 13.070 1.00 95.06 88 SER A C 1
ATOM 701 O O . SER A 1 88 ? -9.136 -6.722 14.001 1.00 95.06 88 SER A O 1
ATOM 703 N N . TRP A 1 89 ? -7.717 -5.536 12.722 1.00 94.12 89 TRP A N 1
ATOM 704 C CA . TRP A 1 89 ? -7.985 -4.246 13.348 1.00 94.12 89 TRP A CA 1
ATOM 705 C C . TRP A 1 89 ? -9.403 -3.745 13.030 1.00 94.12 89 TRP A C 1
ATOM 707 O O . TRP A 1 89 ? -10.138 -3.385 13.947 1.00 94.12 89 TRP A O 1
ATOM 717 N N . PHE A 1 90 ? -9.833 -3.826 11.770 1.00 93.00 90 PHE A N 1
ATOM 718 C CA . PHE A 1 90 ? -11.168 -3.435 11.316 1.00 93.00 90 PHE A CA 1
ATOM 719 C C . PHE A 1 90 ? -12.267 -4.206 12.061 1.00 93.00 90 PHE A C 1
ATOM 721 O O . PHE A 1 90 ? -13.195 -3.606 12.602 1.00 93.00 90 PHE A O 1
ATOM 728 N N . PHE A 1 91 ? -12.128 -5.530 12.194 1.00 93.56 91 PHE A N 1
ATOM 729 C CA . PHE A 1 91 ? -13.078 -6.350 12.955 1.00 93.56 91 PHE A CA 1
ATOM 730 C C . PHE A 1 91 ? -13.108 -6.009 14.451 1.00 93.56 91 PHE A C 1
ATOM 732 O O . PHE A 1 91 ? -14.167 -6.108 15.076 1.00 93.56 91 PHE A O 1
ATOM 739 N N . LYS A 1 92 ? -11.975 -5.612 15.046 1.00 92.06 92 LYS A N 1
ATOM 740 C CA . LYS A 1 92 ? -11.932 -5.156 16.445 1.00 92.06 92 LYS A CA 1
ATOM 741 C C . LYS A 1 92 ? -12.698 -3.847 16.624 1.00 92.06 92 LYS A C 1
ATOM 743 O O . LYS A 1 92 ? -13.541 -3.767 17.514 1.00 92.06 92 LYS A O 1
ATOM 748 N N . GLU A 1 93 ? -12.452 -2.861 15.766 1.00 90.75 93 GLU A N 1
ATOM 749 C CA . GLU A 1 93 ? -13.145 -1.566 15.805 1.00 90.75 93 GLU A CA 1
ATOM 750 C C . GLU A 1 93 ? -14.659 -1.738 15.558 1.00 90.75 93 GLU A C 1
ATOM 752 O O . GLU A 1 93 ? -15.476 -1.161 16.275 1.00 90.75 93 GLU A O 1
ATOM 757 N N . LEU A 1 94 ? -15.064 -2.627 14.639 1.00 90.06 94 LEU A N 1
ATOM 758 C CA . LEU A 1 94 ? -16.479 -2.967 14.428 1.00 90.06 94 LEU A CA 1
ATOM 759 C C . LEU A 1 94 ? -17.149 -3.563 15.675 1.00 90.06 94 LEU A C 1
ATOM 761 O O . LEU A 1 94 ? -18.280 -3.198 16.000 1.00 90.06 94 LEU A O 1
ATOM 765 N N . LYS A 1 95 ? -16.471 -4.471 16.391 1.00 89.94 95 LYS A N 1
ATOM 766 C CA . LYS A 1 95 ? -16.995 -5.035 17.648 1.00 89.94 95 LYS A CA 1
ATOM 767 C C . LYS A 1 95 ? -17.147 -3.964 18.730 1.00 89.94 95 LYS A C 1
ATOM 769 O O . LYS A 1 95 ? -18.141 -3.986 19.450 1.00 89.94 95 LYS A O 1
ATOM 774 N N . LEU A 1 96 ? -16.205 -3.020 18.822 1.00 88.44 96 LEU A N 1
ATOM 775 C CA . LEU A 1 96 ? -16.273 -1.901 19.770 1.00 88.44 96 LEU A CA 1
ATOM 776 C C . LEU A 1 96 ? -17.463 -0.975 19.491 1.00 88.44 96 LEU A C 1
ATOM 778 O O . LEU A 1 96 ? -18.126 -0.543 20.432 1.00 88.44 96 LEU A O 1
ATOM 782 N N . ILE A 1 97 ? -17.756 -0.700 18.217 1.00 87.50 97 ILE A N 1
ATOM 783 C CA . ILE A 1 97 ? -18.915 0.113 17.822 1.00 87.50 97 ILE A CA 1
ATOM 784 C C . ILE A 1 97 ? -20.224 -0.633 18.089 1.00 87.50 97 ILE A C 1
ATOM 786 O O . ILE A 1 97 ? -21.155 -0.039 18.615 1.00 87.50 97 ILE A O 1
ATOM 790 N N . ARG A 1 98 ? -20.296 -1.936 17.783 1.00 86.38 98 ARG A N 1
ATOM 791 C CA . ARG A 1 98 ? -21.501 -2.753 18.014 1.00 86.38 98 ARG A CA 1
ATOM 792 C C . ARG A 1 98 ? -21.851 -2.924 19.499 1.00 86.38 98 ARG A C 1
ATOM 794 O O . ARG A 1 98 ? -23.004 -3.195 19.813 1.00 86.38 98 ARG A O 1
ATOM 801 N N . SER A 1 99 ? -20.868 -2.830 20.395 1.00 83.38 99 SER A N 1
ATOM 802 C CA . SER A 1 99 ? -21.037 -3.065 21.836 1.00 83.38 99 SER A CA 1
ATOM 803 C C . SER A 1 99 ? -21.396 -1.807 22.655 1.00 83.38 99 SER A C 1
ATOM 805 O O . SER A 1 99 ? -21.496 -1.922 23.877 1.00 83.38 99 SER A O 1
ATOM 807 N N . ASN A 1 100 ? -21.545 -0.629 22.034 1.00 75.75 100 ASN A N 1
ATOM 808 C CA . ASN A 1 100 ? -21.819 0.674 22.682 1.00 75.75 100 ASN A CA 1
ATOM 809 C C . ASN A 1 100 ? -23.137 1.313 22.213 1.00 75.75 100 ASN A C 1
ATOM 811 O O . ASN A 1 100 ? -23.619 2.254 22.903 1.00 75.75 100 ASN A O 1
#